Protein AF-A0A1Q3K1E4-F1 (afdb_monomer)

Structure (mmCIF, N/CA/C/O backbone):
data_AF-A0A1Q3K1E4-F1
#
_entry.id   AF-A0A1Q3K1E4-F1
#
loop_
_atom_site.group_PDB
_atom_site.id
_atom_site.type_symbol
_atom_site.label_atom_id
_atom_site.label_alt_id
_atom_site.label_comp_id
_atom_site.label_asym_id
_atom_site.label_entity_id
_atom_site.label_seq_id
_atom_site.pdbx_PDB_ins_code
_atom_site.Cartn_x
_atom_site.Cartn_y
_atom_site.Cartn_z
_atom_site.occupancy
_atom_site.B_iso_or_equiv
_atom_site.auth_seq_id
_atom_site.auth_comp_id
_atom_site.auth_asym_id
_atom_site.auth_atom_id
_atom_site.pdbx_PDB_model_num
ATOM 1 N N . MET A 1 1 ? 11.238 -7.845 13.596 1.00 42.59 1 MET A N 1
ATOM 2 C CA . MET A 1 1 ? 9.833 -7.968 14.037 1.00 42.59 1 MET A CA 1
ATOM 3 C C . MET A 1 1 ? 8.974 -7.188 13.052 1.00 42.59 1 MET A C 1
ATOM 5 O O . MET A 1 1 ? 9.161 -5.985 12.960 1.00 42.59 1 MET A O 1
ATOM 9 N N . ASN A 1 2 ? 8.106 -7.844 12.275 1.00 62.53 2 ASN A N 1
ATOM 10 C CA . ASN A 1 2 ? 7.167 -7.159 11.375 1.00 62.53 2 ASN A CA 1
ATOM 11 C C . ASN A 1 2 ? 5.782 -7.148 12.029 1.00 62.53 2 ASN A C 1
ATOM 13 O O . ASN A 1 2 ? 4.911 -7.931 11.654 1.00 62.53 2 ASN A O 1
ATOM 17 N N . SER A 1 3 ? 5.603 -6.317 13.053 1.00 84.88 3 SER A N 1
ATOM 18 C CA . SER A 1 3 ? 4.287 -6.152 13.667 1.00 84.88 3 SER A CA 1
ATOM 19 C C . SER A 1 3 ? 3.348 -5.438 12.691 1.00 84.88 3 SER A C 1
ATOM 21 O O . SER A 1 3 ? 3.791 -4.529 11.981 1.00 84.88 3 SER A O 1
ATOM 23 N N . PRO A 1 4 ? 2.068 -5.837 12.620 1.00 93.56 4 PRO A N 1
ATOM 24 C CA . PRO A 1 4 ? 1.088 -5.070 11.874 1.00 93.56 4 PRO A CA 1
ATOM 25 C C . PRO A 1 4 ? 0.967 -3.661 12.452 1.00 93.56 4 PRO A C 1
ATOM 27 O O . PRO A 1 4 ? 1.105 -3.465 13.660 1.00 93.56 4 PRO A O 1
ATOM 30 N N . PHE A 1 5 ? 0.669 -2.700 11.588 1.00 95.31 5 PHE A N 1
ATOM 31 C CA . PHE A 1 5 ? 0.428 -1.311 11.968 1.00 95.31 5 PHE A CA 1
ATOM 32 C C . PHE A 1 5 ? -0.870 -0.799 11.351 1.00 95.31 5 PHE A C 1
ATOM 34 O O . PHE A 1 5 ? -1.532 -1.509 10.589 1.00 95.31 5 PHE A O 1
ATOM 41 N N . GLN A 1 6 ? -1.260 0.415 11.721 1.00 96.38 6 GLN A N 1
ATOM 42 C CA . GLN A 1 6 ? -2.499 1.039 11.280 1.00 96.38 6 GLN A CA 1
ATOM 43 C C . GLN A 1 6 ? -2.221 2.356 10.561 1.00 96.38 6 GLN A C 1
ATOM 45 O O . GLN A 1 6 ? -1.289 3.072 10.918 1.00 96.38 6 GLN A O 1
ATOM 50 N N . ILE A 1 7 ? -3.044 2.659 9.559 1.00 96.50 7 ILE A N 1
ATOM 51 C CA . ILE A 1 7 ? -3.043 3.930 8.825 1.00 96.50 7 ILE A CA 1
ATOM 52 C C . ILE A 1 7 ? -4.479 4.444 8.694 1.00 96.50 7 ILE A C 1
ATOM 54 O O . ILE A 1 7 ? -5.409 3.640 8.587 1.00 96.50 7 ILE A O 1
ATOM 58 N N . ASP A 1 8 ? -4.661 5.764 8.675 1.00 96.12 8 ASP A N 1
ATOM 59 C CA . ASP A 1 8 ? -5.948 6.375 8.330 1.00 96.12 8 ASP A CA 1
ATOM 60 C C . ASP A 1 8 ? -6.080 6.506 6.811 1.00 96.12 8 ASP A C 1
ATOM 62 O O . ASP A 1 8 ? -5.187 7.019 6.136 1.00 96.12 8 ASP A O 1
ATOM 66 N N . TYR A 1 9 ? -7.197 6.036 6.265 1.00 94.88 9 TYR A N 1
ATOM 67 C CA . TYR A 1 9 ? -7.545 6.216 4.865 1.00 94.88 9 TYR A CA 1
ATOM 68 C C . TYR A 1 9 ? -9.030 6.529 4.735 1.00 94.88 9 TYR A C 1
ATOM 70 O O . TYR A 1 9 ? -9.881 5.679 4.999 1.00 94.88 9 TYR A O 1
ATOM 78 N N . LYS A 1 10 ? -9.348 7.746 4.275 1.00 92.00 10 LYS A N 1
ATOM 79 C CA . LYS A 1 10 ? -10.731 8.215 4.072 1.00 92.00 10 LYS A CA 1
ATOM 80 C C . LYS A 1 10 ? -11.597 8.054 5.336 1.00 92.00 10 LYS A C 1
ATOM 82 O O . LYS A 1 10 ? -12.754 7.650 5.240 1.00 92.00 10 LYS A O 1
ATOM 87 N N . GLY A 1 11 ? -11.027 8.327 6.513 1.00 92.19 11 GLY A N 1
ATOM 88 C CA . GLY A 1 11 ? -11.717 8.183 7.799 1.00 92.19 11 GLY A CA 1
ATOM 89 C C . GLY A 1 11 ? -11.946 6.732 8.235 1.00 92.19 11 GLY A C 1
ATOM 90 O O . GLY A 1 11 ? -12.741 6.477 9.136 1.00 92.19 11 GLY A O 1
ATOM 91 N N . SER A 1 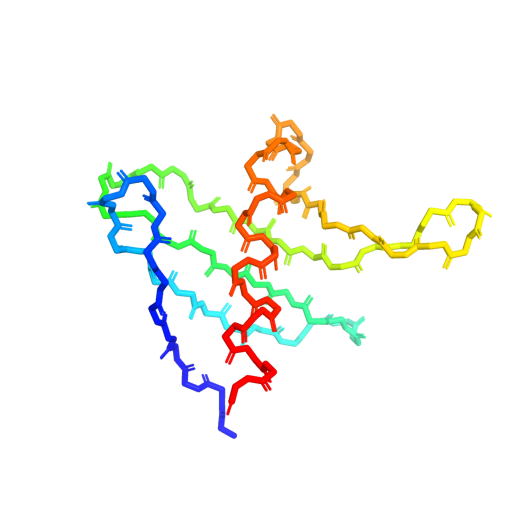12 ? -11.293 5.767 7.581 1.00 93.81 12 SER A N 1
ATOM 92 C CA . SER A 1 12 ? -11.263 4.362 7.986 1.00 93.81 12 SER A CA 1
ATOM 93 C C . SER A 1 12 ? -9.856 3.971 8.417 1.00 93.81 12 SER A C 1
ATOM 95 O O . SER A 1 12 ? -8.889 4.213 7.697 1.00 93.81 12 SER A O 1
ATOM 97 N N . ILE A 1 13 ? -9.748 3.287 9.555 1.00 96.31 13 ILE A N 1
ATOM 98 C CA . ILE A 1 13 ? -8.479 2.723 10.015 1.00 96.31 13 ILE A CA 1
ATOM 99 C C . ILE A 1 13 ? -8.221 1.408 9.280 1.00 96.31 13 ILE A C 1
ATOM 101 O O . ILE A 1 13 ? -8.950 0.429 9.455 1.00 96.31 13 ILE A O 1
ATOM 105 N N . LEU A 1 14 ? -7.180 1.382 8.451 1.00 96.75 14 LEU A N 1
ATOM 106 C CA . LEU A 1 14 ? -6.738 0.181 7.748 1.00 96.75 14 LEU A CA 1
ATOM 107 C C . LEU A 1 14 ? -5.640 -0.511 8.549 1.00 96.75 14 LEU A C 1
ATOM 109 O O . LEU A 1 14 ? -4.725 0.144 9.047 1.00 96.75 14 LEU A O 1
ATOM 113 N N . LYS A 1 15 ? -5.689 -1.843 8.626 1.00 97.12 15 LYS A N 1
ATOM 114 C CA . LYS A 1 15 ? -4.597 -2.646 9.194 1.00 97.12 15 LYS A CA 1
ATOM 115 C C . LYS A 1 15 ? -3.646 -3.067 8.078 1.00 97.12 15 LYS A C 1
ATOM 117 O O . LYS A 1 15 ? -4.084 -3.619 7.071 1.00 97.12 15 LYS A O 1
ATOM 122 N N . VAL A 1 16 ? -2.351 -2.847 8.272 1.00 97.31 16 VAL A N 1
ATOM 123 C CA . VAL A 1 16 ? -1.300 -3.183 7.310 1.00 97.31 16 VAL A CA 1
ATOM 124 C C . VAL A 1 16 ? -0.395 -4.267 7.882 1.00 97.31 16 VAL A C 1
ATOM 126 O O . VAL A 1 16 ? 0.169 -4.125 8.964 1.00 97.31 16 VAL A O 1
ATOM 129 N N . GLU A 1 17 ? -0.236 -5.350 7.129 1.00 96.19 17 GLU A N 1
ATOM 130 C CA . GLU A 1 17 ? 0.654 -6.470 7.432 1.00 96.19 17 GLU A CA 1
ATOM 131 C C . GLU A 1 17 ? 1.810 -6.479 6.420 1.00 96.19 17 GLU A C 1
ATOM 133 O O . GLU A 1 17 ? 1.588 -6.514 5.208 1.00 96.19 17 GLU A O 1
ATOM 138 N N . LYS A 1 18 ? 3.059 -6.423 6.902 1.00 95.38 18 LYS A N 1
ATOM 139 C CA . LYS A 1 18 ? 4.256 -6.453 6.048 1.00 95.38 18 LYS A CA 1
ATOM 140 C C . LYS A 1 18 ? 4.804 -7.872 5.943 1.00 95.38 18 LYS A C 1
ATOM 142 O O . LYS A 1 18 ? 5.331 -8.415 6.914 1.00 95.38 18 LYS A O 1
ATOM 147 N N . HIS A 1 19 ? 4.787 -8.414 4.736 1.00 93.56 19 HIS A N 1
ATOM 148 C CA . HIS A 1 19 ? 5.368 -9.703 4.389 1.00 93.56 19 HIS A CA 1
ATOM 149 C C . HIS A 1 19 ? 6.615 -9.518 3.524 1.00 93.56 19 HIS A C 1
ATOM 151 O O . HIS A 1 19 ? 6.727 -8.555 2.766 1.00 93.56 19 HIS A O 1
ATOM 157 N N . PHE A 1 20 ? 7.549 -10.460 3.625 1.00 91.50 20 PHE A N 1
ATOM 158 C CA . PHE A 1 20 ? 8.714 -10.531 2.751 1.00 91.50 20 PHE A CA 1
ATOM 159 C C . PHE A 1 20 ? 8.647 -11.835 1.962 1.00 9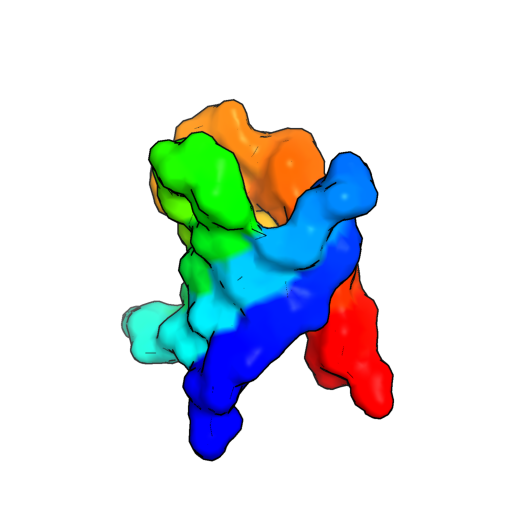1.50 20 PHE A C 1
ATOM 161 O O . PHE A 1 20 ? 8.716 -12.913 2.545 1.00 91.50 20 PHE A O 1
ATOM 168 N N . VAL A 1 21 ? 8.448 -11.736 0.649 1.00 89.75 21 VAL A N 1
ATOM 169 C CA . VAL A 1 21 ? 8.243 -12.887 -0.242 1.00 89.75 21 VAL A CA 1
ATOM 170 C C . VAL A 1 21 ? 9.089 -12.681 -1.488 1.00 89.75 21 VAL A C 1
ATOM 172 O O . VAL A 1 21 ? 9.065 -11.600 -2.072 1.00 89.75 21 VAL A O 1
ATOM 175 N N . SER A 1 22 ? 9.850 -13.700 -1.894 1.00 87.38 22 SER A N 1
ATOM 176 C CA . SER A 1 22 ? 10.672 -13.672 -3.116 1.00 87.38 22 SER A CA 1
ATOM 177 C C . SER A 1 22 ? 11.549 -12.417 -3.234 1.00 87.38 22 SER A C 1
ATOM 179 O O . SER A 1 22 ? 11.602 -11.772 -4.280 1.00 87.38 22 SER A O 1
ATOM 181 N N . ASN A 1 23 ? 12.211 -12.051 -2.131 1.00 87.44 23 ASN A N 1
ATOM 182 C CA . ASN A 1 23 ? 13.067 -10.867 -2.020 1.00 87.44 23 ASN A CA 1
ATOM 183 C C . ASN A 1 23 ? 12.341 -9.516 -2.227 1.00 87.44 23 ASN A C 1
ATOM 185 O O . ASN A 1 23 ? 12.952 -8.525 -2.626 1.00 87.44 23 ASN A O 1
ATOM 189 N N . ARG A 1 24 ? 11.025 -9.462 -1.982 1.00 88.38 24 ARG A N 1
ATOM 190 C CA . ARG A 1 24 ? 10.201 -8.252 -2.106 1.00 88.38 24 ARG A CA 1
ATOM 191 C C . ARG A 1 24 ? 9.364 -8.027 -0.855 1.00 88.38 24 ARG A C 1
ATOM 193 O O . ARG A 1 24 ? 8.848 -8.967 -0.254 1.00 88.38 24 ARG A O 1
ATOM 200 N N . ASN A 1 25 ? 9.193 -6.758 -0.492 1.00 92.44 25 ASN A N 1
ATOM 201 C CA . ASN A 1 25 ? 8.216 -6.361 0.516 1.00 92.44 25 ASN A CA 1
ATOM 202 C C . ASN A 1 25 ? 6.821 -6.342 -0.115 1.00 92.44 25 ASN A C 1
ATOM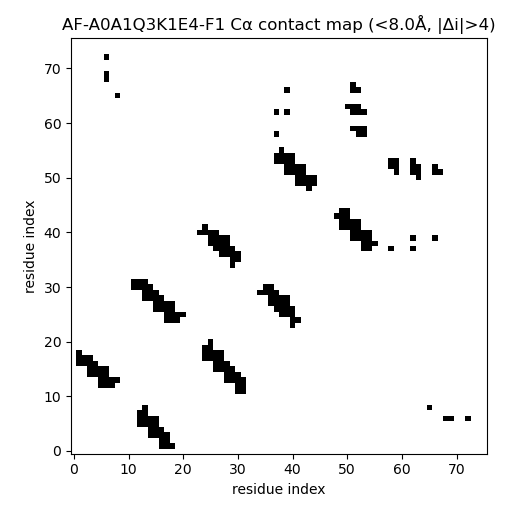 204 O O . ASN A 1 25 ? 6.599 -5.640 -1.103 1.00 92.44 25 ASN A O 1
ATOM 208 N N . ILE A 1 26 ? 5.900 -7.095 0.478 1.00 95.12 26 ILE A N 1
ATOM 209 C CA . ILE A 1 26 ? 4.480 -7.108 0.134 1.00 95.12 26 ILE A CA 1
ATOM 210 C C . ILE A 1 26 ? 3.709 -6.587 1.338 1.00 95.12 26 ILE A C 1
ATOM 212 O O . ILE A 1 26 ? 3.888 -7.067 2.456 1.00 95.12 26 ILE A O 1
ATOM 216 N N . PHE A 1 27 ? 2.834 -5.621 1.107 1.00 96.56 27 PHE A N 1
ATOM 217 C CA . PHE A 1 27 ? 1.972 -5.061 2.135 1.00 96.56 27 PHE A CA 1
ATOM 218 C C . PHE A 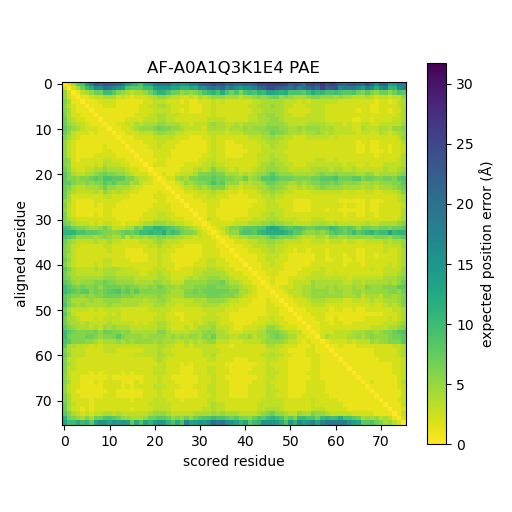1 27 ? 0.552 -5.537 1.910 1.00 96.56 27 PHE A C 1
ATOM 220 O O . PHE A 1 27 ? -0.053 -5.239 0.885 1.00 96.56 27 PHE A O 1
ATOM 227 N N . ARG A 1 28 ? 0.011 -6.282 2.867 1.00 96.75 28 ARG A N 1
ATOM 228 C CA . ARG A 1 28 ? -1.387 -6.686 2.860 1.00 96.75 28 ARG A CA 1
ATOM 229 C C . ARG A 1 28 ? -2.190 -5.685 3.673 1.00 96.75 28 ARG A C 1
ATOM 231 O O . ARG A 1 28 ? -1.988 -5.552 4.875 1.00 96.75 28 ARG A O 1
ATOM 238 N N . VAL A 1 29 ? -3.097 -4.99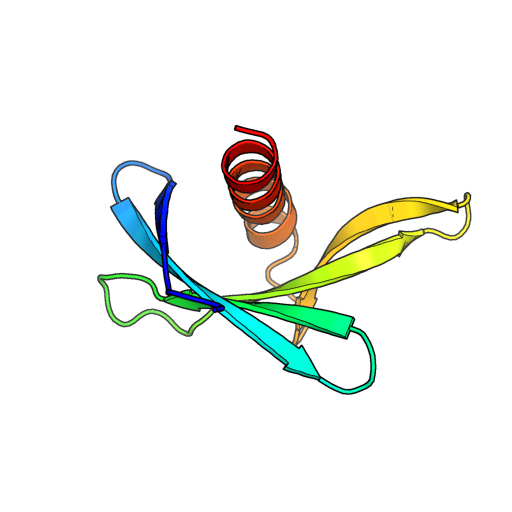0 3.003 1.00 97.06 29 VAL A N 1
ATOM 239 C CA . VAL A 1 29 ? -3.961 -3.970 3.593 1.00 97.06 29 VAL A CA 1
ATOM 240 C C . VAL A 1 29 ? -5.350 -4.560 3.798 1.00 97.06 29 VAL A C 1
ATOM 242 O O . VAL A 1 29 ? -5.992 -5.022 2.850 1.00 97.06 29 VAL A O 1
ATOM 245 N N . LEU A 1 30 ? -5.796 -4.564 5.049 1.00 96.69 30 LEU A N 1
ATOM 246 C CA . LEU A 1 30 ? -7.085 -5.078 5.486 1.00 96.69 30 LEU A CA 1
ATOM 247 C C . LEU A 1 30 ? -8.023 -3.906 5.776 1.00 96.69 30 LEU A C 1
ATOM 249 O O . LEU A 1 30 ? -7.713 -3.033 6.589 1.00 96.69 30 LEU A O 1
ATOM 253 N N . PHE A 1 31 ? -9.173 -3.915 5.106 1.00 95.00 31 PHE A N 1
ATOM 254 C CA . PHE A 1 31 ? -10.230 -2.927 5.289 1.00 95.00 31 PHE A CA 1
ATOM 255 C C . PHE A 1 31 ? -11.189 -3.384 6.397 1.00 95.00 31 PHE A C 1
ATOM 257 O O . PHE A 1 31 ? -11.507 -4.574 6.456 1.00 95.00 31 PHE A O 1
ATOM 264 N N . PRO A 1 32 ? -11.710 -2.468 7.232 1.00 92.75 32 PRO A N 1
ATOM 265 C CA . PRO A 1 32 ? -12.630 -2.821 8.316 1.00 92.75 32 PRO A CA 1
ATOM 266 C C . PRO A 1 32 ? -13.966 -3.387 7.805 1.00 92.75 32 PRO A C 1
ATOM 268 O O . PRO A 1 32 ? -14.574 -4.229 8.456 1.00 92.75 32 PRO A O 1
ATOM 271 N N . ASN A 1 33 ? -14.394 -2.994 6.601 1.00 89.56 33 ASN A N 1
ATOM 272 C CA . ASN A 1 33 ? -15.717 -3.319 6.050 1.00 89.56 33 ASN A CA 1
ATOM 273 C C . ASN A 1 33 ? -15.745 -4.628 5.241 1.00 89.56 33 ASN A C 1
ATOM 275 O O . ASN A 1 33 ? -16.504 -4.747 4.282 1.00 89.56 33 ASN A O 1
ATOM 279 N N . ASN A 1 34 ? -14.874 -5.588 5.570 1.00 80.94 34 ASN A N 1
ATOM 280 C CA . ASN A 1 34 ? -14.757 -6.885 4.887 1.00 80.94 34 ASN A CA 1
ATOM 281 C C . ASN A 1 34 ? -14.540 -6.790 3.356 1.00 80.94 34 ASN A C 1
ATOM 283 O O . ASN A 1 34 ? -14.808 -7.733 2.609 1.00 80.94 34 ASN A O 1
ATOM 287 N N . GLN A 1 35 ? -14.058 -5.640 2.868 1.00 90.44 35 GLN A N 1
ATOM 288 C CA . GLN A 1 35 ? -13.658 -5.483 1.473 1.00 90.44 35 GLN A CA 1
ATOM 289 C C . GLN A 1 35 ? -12.448 -6.373 1.188 1.00 90.44 35 GLN A C 1
ATOM 291 O O . GLN A 1 35 ? -11.637 -6.652 2.075 1.00 90.44 35 GLN A O 1
ATOM 296 N N . ARG A 1 36 ? -12.301 -6.793 -0.074 1.00 92.31 36 ARG A N 1
ATOM 297 C CA . ARG A 1 36 ? -11.163 -7.622 -0.484 1.00 92.31 36 ARG A CA 1
ATOM 298 C C . ARG A 1 36 ? -9.848 -6.938 -0.080 1.00 92.31 36 ARG A C 1
ATOM 300 O O . ARG A 1 36 ? -9.675 -5.755 -0.403 1.00 92.31 36 ARG A O 1
ATOM 307 N N . PRO A 1 37 ? -8.925 -7.659 0.586 1.00 95.25 37 PRO A N 1
ATOM 308 C CA . PRO A 1 37 ? -7.620 -7.120 0.927 1.00 95.25 37 PRO A CA 1
ATOM 309 C C . PRO A 1 37 ? -6.916 -6.551 -0.300 1.00 95.25 37 PRO A C 1
ATOM 311 O O . PRO A 1 37 ? -7.046 -7.080 -1.406 1.00 95.25 37 PRO A O 1
ATOM 314 N N . LEU A 1 38 ? -6.164 -5.478 -0.098 1.00 96.56 38 LEU A N 1
ATOM 315 C CA . LEU A 1 38 ? -5.320 -4.901 -1.132 1.00 96.56 38 LEU A CA 1
ATOM 316 C C . LEU A 1 38 ? -3.881 -5.335 -0.865 1.00 96.56 38 LEU A C 1
ATOM 318 O O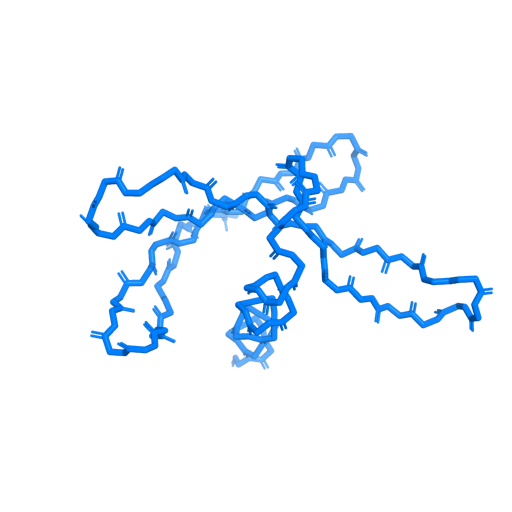 . LEU A 1 38 ? -3.334 -5.040 0.195 1.00 96.56 38 LEU A O 1
ATOM 322 N N . LEU A 1 39 ? -3.279 -6.063 -1.804 1.00 96.56 39 LEU A N 1
ATOM 323 C CA . LEU A 1 39 ? -1.852 -6.364 -1.752 1.00 96.56 39 LEU A CA 1
ATOM 324 C C . LEU A 1 39 ? -1.102 -5.274 -2.504 1.00 96.56 39 LEU A C 1
ATOM 326 O O . LEU A 1 39 ? -1.385 -5.041 -3.677 1.00 96.56 39 LEU A O 1
ATOM 330 N N . LEU A 1 40 ? -0.159 -4.629 -1.828 1.00 96.88 40 LEU A N 1
ATOM 331 C CA . LEU A 1 40 ? 0.656 -3.554 -2.368 1.00 96.88 40 LEU A CA 1
ATOM 332 C C . LEU A 1 40 ? 2.115 -3.953 -2.447 1.00 96.88 40 LEU A C 1
ATOM 334 O O . LEU A 1 40 ? 2.683 -4.516 -1.509 1.00 96.88 40 LEU A O 1
ATOM 338 N N . VAL A 1 41 ? 2.728 -3.593 -3.566 1.00 95.75 41 VAL A N 1
ATOM 339 C CA . VAL A 1 41 ? 4.162 -3.735 -3.795 1.00 95.75 41 VAL A CA 1
ATOM 340 C C . VAL A 1 41 ? 4.714 -2.445 -4.381 1.00 95.75 41 VAL A C 1
ATOM 342 O O . VAL A 1 41 ? 4.011 -1.694 -5.062 1.00 95.75 41 VAL A O 1
ATOM 345 N N . ARG A 1 42 ? 5.996 -2.197 -4.118 1.00 94.12 42 ARG A N 1
ATOM 346 C CA . ARG A 1 42 ? 6.744 -1.117 -4.756 1.00 94.12 42 ARG A CA 1
ATOM 347 C C . ARG A 1 42 ? 7.380 -1.662 -6.032 1.00 94.12 42 ARG A C 1
ATOM 349 O O . ARG A 1 42 ? 8.151 -2.619 -5.976 1.00 94.12 42 ARG A O 1
ATOM 356 N N . ALA A 1 43 ? 7.030 -1.069 -7.164 1.00 92.88 43 ALA A N 1
ATOM 357 C CA . ALA A 1 43 ? 7.529 -1.421 -8.486 1.00 92.88 43 ALA A CA 1
ATOM 358 C C . ALA A 1 43 ? 8.386 -0.281 -9.056 1.00 92.88 43 ALA A C 1
ATOM 360 O O . ALA A 1 43 ? 8.403 0.829 -8.518 1.00 92.88 43 ALA A O 1
ATOM 361 N N . VAL A 1 44 ? 9.116 -0.569 -10.131 1.00 93.62 44 VAL A N 1
ATOM 362 C CA . VAL A 1 44 ? 9.967 0.387 -10.851 1.00 93.62 44 VAL A CA 1
ATOM 363 C C . VAL A 1 44 ? 9.352 0.610 -12.229 1.00 93.62 44 VAL A C 1
ATOM 365 O O . VAL A 1 44 ? 8.974 -0.355 -12.889 1.00 93.62 44 VAL A O 1
ATOM 368 N N . ARG A 1 45 ? 9.196 1.870 -12.633 1.00 91.94 45 ARG A N 1
ATOM 369 C CA . ARG A 1 45 ? 8.780 2.271 -13.984 1.00 91.94 45 ARG A CA 1
ATOM 370 C C . ARG A 1 45 ? 9.968 2.186 -14.944 1.00 91.94 45 ARG A C 1
ATOM 372 O O . ARG A 1 45 ? 11.114 2.224 -14.508 1.00 91.94 45 ARG A O 1
ATOM 379 N N . ASP A 1 46 ? 9.702 2.211 -16.246 1.00 93.56 46 ASP A N 1
ATOM 380 C CA . ASP A 1 46 ? 10.747 2.159 -17.285 1.00 93.56 46 ASP A CA 1
ATOM 381 C C . ASP A 1 46 ? 11.776 3.296 -17.177 1.00 93.56 46 ASP A C 1
ATOM 383 O O . ASP A 1 46 ? 12.941 3.130 -17.521 1.00 93.56 46 ASP A O 1
ATOM 387 N N . ASN A 1 47 ? 11.372 4.450 -16.638 1.00 94.06 47 ASN A N 1
ATOM 388 C CA . ASN A 1 47 ? 12.254 5.594 -16.390 1.00 94.06 47 ASN A CA 1
ATOM 389 C C . ASN A 1 47 ? 13.063 5.497 -15.076 1.00 94.06 47 ASN A C 1
ATOM 391 O O . ASN A 1 47 ? 13.650 6.487 -14.645 1.00 94.06 47 ASN A O 1
ATOM 395 N N . GLY A 1 48 ? 13.039 4.349 -14.393 1.00 93.12 48 GLY A N 1
ATOM 396 C CA . GLY A 1 48 ? 13.748 4.106 -13.134 1.00 93.12 48 GLY A CA 1
ATOM 397 C C . GLY A 1 48 ? 13.059 4.656 -11.878 1.00 93.12 48 GLY A C 1
ATOM 398 O O . GLY A 1 48 ? 13.526 4.404 -10.767 1.00 93.12 48 GLY A O 1
ATOM 399 N N . SER A 1 49 ? 11.941 5.378 -12.010 1.00 93.38 49 SER A N 1
ATOM 400 C CA . SER A 1 49 ? 11.193 5.887 -10.853 1.00 93.38 49 SER A CA 1
ATOM 401 C C . SER A 1 49 ? 10.377 4.787 -10.174 1.00 93.38 49 SER A C 1
ATOM 403 O O . SER A 1 49 ? 9.882 3.860 -10.814 1.00 93.38 49 SER A O 1
ATOM 405 N N . PHE A 1 50 ? 10.211 4.891 -8.857 1.00 94.06 50 PHE A N 1
ATOM 406 C CA . PHE A 1 50 ? 9.377 3.960 -8.105 1.00 94.06 50 PHE A CA 1
ATOM 407 C C . PHE A 1 50 ? 7.906 4.365 -8.134 1.00 94.06 50 PHE A C 1
ATOM 409 O O . PHE A 1 50 ? 7.576 5.550 -8.142 1.00 94.06 50 PHE A O 1
ATOM 416 N N . PHE A 1 51 ? 7.024 3.372 -8.073 1.00 95.38 51 PHE A N 1
ATOM 417 C CA . PHE A 1 51 ? 5.592 3.578 -7.898 1.00 95.38 51 PHE A CA 1
ATOM 418 C C . PHE A 1 51 ? 4.954 2.444 -7.093 1.00 95.38 51 PHE A C 1
ATOM 420 O O . PHE A 1 51 ? 5.541 1.369 -6.933 1.00 95.38 51 PHE A O 1
ATOM 427 N N . TRP A 1 52 ? 3.762 2.696 -6.560 1.00 96.56 52 TRP A N 1
ATOM 428 C CA . TRP A 1 52 ? 3.004 1.716 -5.787 1.00 96.56 52 TRP A CA 1
ATOM 429 C C . TRP A 1 52 ? 1.957 1.061 -6.675 1.00 96.56 52 TRP A C 1
ATOM 431 O O . TRP A 1 52 ? 1.235 1.754 -7.381 1.00 96.56 52 TRP A O 1
ATOM 441 N N . THR A 1 53 ? 1.851 -0.264 -6.643 1.00 96.44 53 THR A N 1
ATOM 442 C CA . THR A 1 53 ? 0.876 -1.003 -7.461 1.00 96.44 53 THR A CA 1
ATOM 443 C C . THR A 1 53 ? 0.165 -2.089 -6.664 1.00 96.44 53 THR A C 1
ATOM 445 O O . THR A 1 53 ? 0.685 -2.563 -5.647 1.00 96.44 53 THR A O 1
ATOM 448 N N . SER A 1 54 ? -1.034 -2.458 -7.124 1.00 96.88 54 SER A N 1
ATOM 449 C CA . SER A 1 54 ? -1.828 -3.552 -6.570 1.00 96.88 54 SER A CA 1
ATOM 450 C C . SER A 1 54 ? -1.517 -4.878 -7.257 1.00 96.88 54 SER A C 1
ATOM 452 O O . SER A 1 54 ? -1.296 -4.913 -8.464 1.00 96.88 54 SER A O 1
ATOM 454 N N . VAL A 1 55 ? -1.569 -5.977 -6.502 1.00 92.38 55 VAL A N 1
ATOM 455 C CA . VAL A 1 55 ? -1.475 -7.336 -7.058 1.00 92.38 55 VAL A CA 1
ATOM 456 C C . VAL A 1 55 ? -2.697 -8.164 -6.623 1.00 92.38 55 VAL A C 1
ATOM 458 O O . VAL A 1 55 ? -2.870 -8.387 -5.423 1.00 92.38 55 VAL A O 1
ATOM 461 N N . PRO A 1 56 ? -3.549 -8.651 -7.547 1.00 91.50 56 PRO A N 1
ATOM 462 C CA . PRO A 1 56 ? -3.551 -8.354 -8.982 1.00 91.50 56 PRO A CA 1
ATOM 463 C C . PRO A 1 56 ? -3.868 -6.877 -9.279 1.00 91.50 56 PRO A C 1
ATOM 465 O O . PRO A 1 56 ? -4.281 -6.105 -8.403 1.00 91.50 56 PRO A O 1
ATOM 468 N N . GLU A 1 57 ? -3.650 -6.482 -10.526 1.00 87.62 57 GLU A N 1
ATOM 469 C CA . GLU A 1 57 ? -3.902 -5.138 -11.030 1.00 87.62 57 GLU A CA 1
ATOM 470 C C . GLU A 1 57 ? -5.404 -4.776 -10.987 1.00 87.62 57 GLU A C 1
ATOM 472 O O . GLU A 1 57 ? -6.278 -5.624 -10.801 1.00 87.62 57 GLU A O 1
ATOM 477 N N . GLY A 1 58 ? -5.716 -3.485 -11.154 1.00 93.38 58 GLY A N 1
ATOM 478 C CA . GLY A 1 58 ? -7.094 -2.966 -11.196 1.00 93.38 58 GLY A CA 1
ATOM 479 C C . GLY A 1 58 ? -7.473 -2.052 -10.028 1.00 93.38 58 GLY A C 1
ATOM 480 O O . GLY A 1 58 ? -8.525 -1.422 -10.065 1.00 93.38 58 GLY A O 1
ATOM 481 N N . ARG A 1 59 ? -6.603 -1.914 -9.018 1.00 95.94 59 ARG A N 1
ATOM 482 C CA . ARG A 1 59 ? -6.780 -0.988 -7.881 1.00 95.94 59 ARG A CA 1
ATOM 483 C C . ARG A 1 59 ? -5.647 0.040 -7.792 1.00 95.94 59 ARG A C 1
ATOM 485 O O . ARG A 1 59 ? -5.252 0.447 -6.703 1.00 95.94 59 ARG A O 1
ATOM 492 N N . GLN A 1 60 ? -5.123 0.478 -8.942 1.00 96.00 60 GLN A N 1
ATOM 493 C CA . GLN A 1 60 ? -3.938 1.344 -9.030 1.00 96.00 60 GLN A CA 1
ATOM 494 C C . GLN A 1 60 ? -4.106 2.676 -8.285 1.00 96.00 60 GLN A C 1
ATOM 496 O O . GLN A 1 60 ? -3.204 3.096 -7.567 1.00 96.00 60 GLN A O 1
ATOM 501 N N . SER A 1 61 ? -5.263 3.333 -8.405 1.00 95.75 61 SER A N 1
ATOM 502 C CA . SER A 1 61 ? -5.515 4.599 -7.703 1.00 95.75 61 SER A CA 1
ATOM 503 C C . SER A 1 61 ? -5.501 4.432 -6.181 1.00 95.75 61 SER A C 1
ATOM 505 O O . SER A 1 61 ? -4.964 5.281 -5.477 1.00 95.75 61 SER A O 1
ATOM 507 N N . GLU A 1 62 ? -6.053 3.330 -5.660 1.00 95.06 62 GLU A N 1
ATOM 508 C CA . GLU A 1 62 ? -5.966 3.012 -4.229 1.00 95.06 62 GLU A CA 1
ATOM 509 C C . GLU A 1 62 ? -4.530 2.675 -3.827 1.00 95.06 62 GLU A C 1
ATOM 511 O O . GLU A 1 62 ? -4.071 3.134 -2.785 1.00 95.06 62 GLU A O 1
ATOM 516 N N . ALA A 1 63 ? -3.810 1.930 -4.669 1.00 97.19 63 ALA A N 1
ATOM 517 C CA . ALA A 1 63 ? -2.427 1.550 -4.428 1.00 97.19 63 ALA A CA 1
ATOM 518 C C . ALA A 1 63 ? -1.486 2.748 -4.306 1.00 97.19 63 ALA A C 1
ATOM 520 O O . ALA A 1 63 ? -0.687 2.800 -3.376 1.00 97.19 63 ALA A O 1
ATOM 521 N N . GLU A 1 64 ? -1.615 3.729 -5.195 1.00 96.94 64 GLU A N 1
ATOM 522 C CA . GLU A 1 64 ? -0.816 4.956 -5.166 1.00 96.94 64 GLU A CA 1
ATOM 523 C C . GLU A 1 64 ? -1.058 5.772 -3.891 1.00 96.94 64 GLU A C 1
ATOM 525 O O . GLU A 1 64 ? -0.110 6.281 -3.296 1.00 96.94 64 GLU A O 1
ATOM 530 N N . ILE A 1 65 ? -2.313 5.890 -3.446 1.00 97.19 65 ILE A N 1
ATOM 531 C CA . ILE A 1 65 ? -2.647 6.675 -2.249 1.00 97.19 65 ILE A CA 1
ATOM 532 C C . ILE A 1 65 ? -2.215 5.926 -0.985 1.00 97.19 65 ILE A C 1
ATOM 534 O O . ILE A 1 65 ? -1.480 6.466 -0.164 1.00 97.19 65 ILE A O 1
ATOM 538 N N . ILE A 1 66 ? -2.636 4.670 -0.836 1.00 97.38 66 ILE A N 1
ATOM 539 C CA . ILE A 1 66 ? -2.361 3.869 0.363 1.00 97.38 66 ILE A CA 1
ATOM 540 C C . ILE A 1 66 ? -0.864 3.556 0.481 1.00 97.38 66 ILE A C 1
ATOM 542 O O . ILE A 1 66 ? -0.313 3.566 1.578 1.00 97.38 66 ILE A O 1
ATOM 546 N N . GLY A 1 67 ? -0.176 3.331 -0.639 1.00 96.88 67 GLY A N 1
ATOM 547 C CA . GLY A 1 67 ? 1.267 3.114 -0.658 1.00 96.88 67 GLY A CA 1
ATOM 548 C C . GLY A 1 67 ? 2.061 4.312 -0.133 1.00 96.88 67 GLY A C 1
ATOM 549 O O . GLY A 1 67 ? 3.019 4.127 0.618 1.00 96.88 67 GLY A O 1
ATOM 550 N N . LYS A 1 68 ? 1.636 5.544 -0.447 1.00 96.31 68 LYS A N 1
ATOM 551 C CA . LYS A 1 68 ? 2.238 6.761 0.126 1.00 96.31 68 LYS A CA 1
ATOM 552 C C . LYS A 1 68 ? 2.059 6.823 1.641 1.00 96.31 68 LYS A C 1
ATOM 554 O O . LYS A 1 68 ? 3.045 7.032 2.336 1.00 96.31 68 LYS A O 1
ATOM 559 N N . LEU A 1 69 ? 0.864 6.520 2.150 1.00 96.94 69 LEU A N 1
ATOM 560 C CA . LEU A 1 69 ? 0.600 6.470 3.596 1.00 96.94 69 LEU A CA 1
ATOM 561 C C . LEU A 1 69 ? 1.481 5.433 4.311 1.00 96.94 69 LEU A C 1
ATOM 563 O O . LEU A 1 69 ? 2.008 5.686 5.390 1.00 96.94 69 LEU A O 1
ATOM 567 N N . ILE A 1 70 ? 1.692 4.267 3.690 1.00 96.00 70 ILE A N 1
ATOM 568 C CA . ILE A 1 70 ? 2.619 3.247 4.202 1.00 96.00 70 ILE A CA 1
ATOM 569 C C . ILE A 1 70 ? 4.059 3.773 4.232 1.00 96.00 70 ILE A C 1
ATOM 571 O O . ILE A 1 70 ? 4.785 3.516 5.192 1.00 96.00 70 ILE A O 1
ATOM 575 N N . GLN A 1 71 ? 4.487 4.481 3.185 1.00 94.88 71 GLN A N 1
ATOM 576 C CA . GLN A 1 71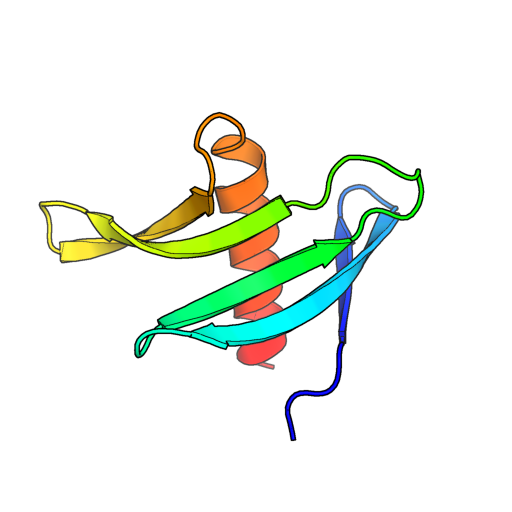 ? 5.828 5.058 3.108 1.00 94.88 71 GLN A CA 1
ATOM 577 C C . GLN A 1 71 ? 6.047 6.146 4.163 1.00 94.88 71 GLN A C 1
ATOM 579 O O . GLN A 1 71 ? 7.102 6.169 4.794 1.00 94.88 71 GLN A O 1
ATOM 584 N N . GLU A 1 72 ? 5.062 7.019 4.362 1.00 94.88 72 GLU A N 1
ATOM 585 C CA . GLU A 1 72 ? 5.073 8.057 5.395 1.00 94.88 72 GLU A CA 1
ATOM 586 C C . GLU A 1 72 ? 5.174 7.430 6.787 1.00 94.88 72 GLU A C 1
ATOM 588 O O . GLU A 1 72 ? 6.064 7.796 7.548 1.00 94.88 72 GLU A O 1
ATOM 593 N N . TYR A 1 73 ? 4.363 6.404 7.075 1.00 93.88 73 TYR A N 1
ATOM 594 C CA . TYR A 1 73 ? 4.428 5.675 8.344 1.00 93.88 73 TYR A CA 1
ATOM 595 C C . TYR A 1 73 ? 5.800 5.030 8.596 1.00 93.88 73 TYR A C 1
ATOM 597 O O . TYR A 1 73 ? 6.268 4.998 9.724 1.00 93.88 73 TYR A O 1
ATOM 605 N N . GLN A 1 74 ? 6.454 4.499 7.558 1.00 87.50 74 GLN A N 1
ATOM 606 C CA . GLN A 1 74 ? 7.775 3.865 7.691 1.00 87.50 74 GLN A CA 1
ATOM 607 C C . GLN A 1 74 ? 8.943 4.847 7.780 1.00 87.50 74 GLN A C 1
ATOM 609 O O . GLN A 1 74 ? 10.049 4.421 8.110 1.00 87.50 74 GLN A O 1
ATOM 614 N N . SER A 1 75 ? 8.727 6.109 7.412 1.00 85.00 75 SER A N 1
ATOM 615 C CA . SER A 1 75 ? 9.757 7.152 7.457 1.00 85.00 75 SER A CA 1
ATOM 616 C C . SER A 1 75 ? 9.696 7.980 8.746 1.00 85.00 75 SER A C 1
ATOM 618 O O . SER A 1 75 ? 10.598 8.785 8.971 1.00 85.00 75 SER A O 1
ATOM 620 N N . ALA A 1 76 ? 8.633 7.806 9.538 1.00 65.19 76 ALA A N 1
ATOM 621 C CA . ALA A 1 76 ? 8.433 8.408 10.853 1.00 65.19 76 ALA A CA 1
ATOM 622 C C . ALA A 1 76 ? 9.118 7.584 11.953 1.00 65.19 76 ALA A C 1
ATOM 624 O O . ALA A 1 76 ? 9.644 8.216 12.894 1.00 65.19 76 ALA A O 1
#

Solvent-accessible surface area (backbone atoms only — not comparable to full-atom values): 4536 Å² total; per-residue (Å²): 134,72,72,66,48,77,47,81,54,96,93,39,69,29,42,38,38,63,42,80,54,95,96,36,66,37,34,41,34,41,49,83,82,75,50,81,65,45,33,34,36,77,46,70,45,98,88,70,48,75,46,41,34,30,63,72,75,89,43,46,73,57,19,45,56,54,44,49,54,53,51,52,64,74,74,107

Sequence (76 aa):
MNSPFQIDYKGSILKVEKHFVSNRNIFRVLFPNNQRPLLLVRAVRDNGSFFWTSVPEGRQSEAEIIGKLIQEYQSA

Secondary structure (DSSP, 8-state):
----EEEEETTEEEE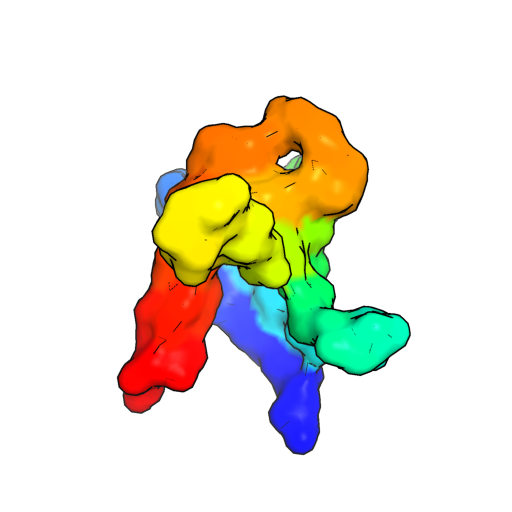EEEEEETTEEEEEEE-TT-PPPEEEEEEE-TTS-EEEEESSSS-HHHHHHHHHHHHHHHH-

Foldseek 3Di:
DQDWDWFDDPNFIWIWGWDQDPNFTWIWIHGPVRPDIWIWGWDADPVRDIAIATVVHDCRVVRRVVVVRVVVVVVD

pLDDT: mean 92.42, std 8.21, range [42.59, 97.38]

Nearest PDB structures (foldseek):
  5xna-assembly1_B  TM=7.310E-01  e=1.007E+00  Ramazzottius varieornatus
  5z4g-assembly2_B  TM=6.718E-01  e=1.318E+00  Ramazzottius varieornatus
  3akn-assembly1_A  TM=7.410E-01  e=2.515E+00  Rattus norvegicus
  1icn-assembly1_A  TM=7.325E-01  e=3.667E+00  Rattus norvegicus
  7k04-assembly1_1  TM=3.750E-01  e=6.282E+00  Saccharomyces cerevisiae S288C

Radius of gyration: 12.11 Å; Cα contacts (8 Å, |Δi|>4): 124; chains: 1; bounding box: 30×22×31 Å

Mean predicted aligned error: 3.4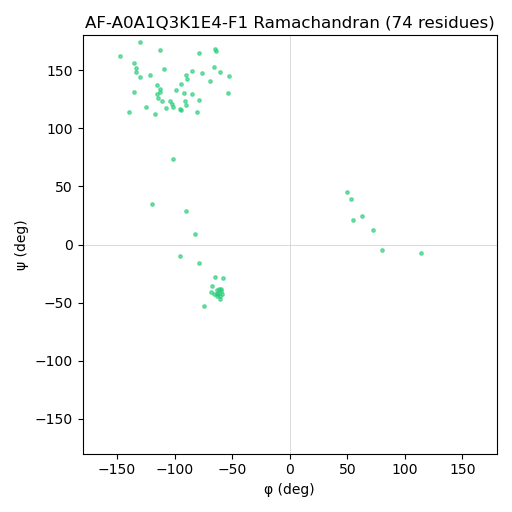8 Å